Protein AF-A0A651DY68-F1 (afdb_monomer_lite)

Structure (mmCIF, N/CA/C/O backbone):
data_AF-A0A651DY68-F1
#
_entry.id   AF-A0A651DY68-F1
#
loop_
_atom_site.group_PDB
_atom_site.id
_atom_site.type_symbol
_atom_site.label_atom_id
_atom_site.label_alt_id
_atom_site.label_comp_id
_atom_site.label_asym_id
_atom_site.label_entity_id
_atom_site.label_seq_id
_atom_site.pdbx_PDB_ins_code
_atom_site.Cartn_x
_atom_site.Cartn_y
_atom_site.Cartn_z
_atom_site.occupancy
_atom_site.B_iso_or_equiv
_atom_site.auth_seq_id
_atom_site.auth_comp_id
_atom_site.auth_asym_id
_atom_site.auth_atom_id
_atom_site.pdbx_PDB_model_num
ATOM 1 N N . MET A 1 1 ? 13.879 5.489 -6.471 1.00 72.38 1 MET A N 1
ATOM 2 C CA . MET A 1 1 ? 12.631 4.709 -6.618 1.00 72.38 1 MET A CA 1
ATOM 3 C C . MET A 1 1 ? 11.559 5.314 -5.736 1.00 72.38 1 MET A C 1
ATOM 5 O O . MET A 1 1 ? 11.798 5.490 -4.547 1.00 72.38 1 MET A O 1
ATOM 9 N N . VAL A 1 2 ? 10.415 5.669 -6.312 1.00 84.56 2 VAL A N 1
ATOM 10 C CA . VAL A 1 2 ? 9.266 6.187 -5.555 1.00 84.56 2 VAL A CA 1
ATOM 11 C C . VAL A 1 2 ? 8.302 5.027 -5.347 1.00 84.56 2 VAL A C 1
ATOM 13 O O . VAL A 1 2 ? 8.051 4.270 -6.270 1.00 84.56 2 VAL A O 1
ATOM 16 N N . TRP A 1 3 ? 7.775 4.851 -4.146 1.00 90.50 3 TRP A N 1
ATOM 17 C CA . TRP A 1 3 ? 6.798 3.817 -3.821 1.00 90.50 3 TRP A CA 1
ATOM 18 C C . TRP A 1 3 ? 5.407 4.423 -3.793 1.00 90.50 3 TRP A C 1
ATOM 20 O O . TRP A 1 3 ? 5.209 5.469 -3.187 1.00 90.50 3 TRP A O 1
ATOM 30 N N . GLN A 1 4 ? 4.431 3.784 -4.422 1.00 91.19 4 GLN A N 1
ATOM 31 C CA . GLN A 1 4 ? 3.063 4.287 -4.456 1.00 91.19 4 GLN A CA 1
ATOM 32 C C . GLN A 1 4 ? 2.088 3.283 -3.869 1.00 91.19 4 GLN A C 1
ATOM 34 O O . GLN A 1 4 ? 2.136 2.099 -4.204 1.00 91.19 4 GLN A O 1
ATOM 39 N N . ILE A 1 5 ? 1.176 3.788 -3.042 1.00 90.81 5 ILE A N 1
ATOM 40 C CA . ILE A 1 5 ? -0.043 3.082 -2.669 1.00 90.81 5 ILE A CA 1
ATOM 41 C C . ILE A 1 5 ? -1.079 3.371 -3.744 1.00 90.81 5 ILE A C 1
ATOM 43 O O . ILE A 1 5 ? -1.388 4.534 -4.027 1.00 90.81 5 ILE A O 1
ATOM 47 N N . ARG A 1 6 ? -1.628 2.313 -4.327 1.00 90.31 6 ARG A N 1
ATOM 48 C CA . ARG A 1 6 ? -2.696 2.385 -5.316 1.00 90.31 6 ARG A CA 1
ATOM 49 C C . ARG A 1 6 ? -3.887 1.593 -4.821 1.00 90.31 6 ARG A C 1
ATOM 51 O O . ARG A 1 6 ? -3.716 0.540 -4.218 1.00 90.31 6 ARG A O 1
ATOM 58 N N . VAL A 1 7 ? -5.081 2.094 -5.084 1.00 88.69 7 VAL A N 1
ATOM 59 C CA . VAL A 1 7 ? -6.310 1.329 -4.912 1.00 88.69 7 VAL A CA 1
ATOM 60 C C . VAL A 1 7 ? -6.709 0.749 -6.257 1.00 88.69 7 VAL A C 1
ATOM 62 O O . VAL A 1 7 ? -6.760 1.470 -7.254 1.00 88.69 7 VAL A O 1
ATOM 65 N N . GLN A 1 8 ? -6.949 -0.555 -6.283 1.00 87.19 8 GLN A N 1
ATOM 66 C CA . GLN A 1 8 ? -7.504 -1.263 -7.419 1.00 87.19 8 GLN A CA 1
ATOM 67 C C . GLN A 1 8 ? -9.009 -1.404 -7.203 1.00 87.19 8 GLN A C 1
ATOM 69 O O . GLN A 1 8 ? -9.478 -2.017 -6.241 1.00 87.19 8 GLN A O 1
ATOM 74 N N . TYR A 1 9 ? -9.762 -0.793 -8.103 1.00 84.88 9 TYR A N 1
ATOM 75 C CA . TYR A 1 9 ? -11.210 -0.879 -8.134 1.00 84.88 9 TYR A CA 1
ATOM 76 C C . TYR A 1 9 ? -11.645 -2.133 -8.902 1.00 84.88 9 TYR A C 1
ATOM 78 O O . TYR A 1 9 ? -10.949 -2.607 -9.800 1.00 84.88 9 TYR A O 1
ATOM 86 N N . ALA A 1 10 ? -12.840 -2.645 -8.598 1.00 79.94 10 ALA A N 1
ATOM 87 C CA . ALA A 1 10 ? -13.402 -3.836 -9.247 1.00 79.94 10 ALA A CA 1
ATOM 88 C C . ALA A 1 10 ? -13.594 -3.686 -10.771 1.00 79.94 10 ALA A C 1
ATOM 90 O O . ALA A 1 10 ? -13.701 -4.675 -11.485 1.00 79.94 10 ALA A O 1
ATOM 91 N N . ASN A 1 11 ? -13.608 -2.452 -11.278 1.00 84.00 11 ASN A N 1
ATOM 92 C CA . ASN A 1 11 ? -13.662 -2.145 -12.709 1.00 84.00 11 ASN A CA 1
ATOM 93 C C . ASN A 1 11 ? -12.293 -2.265 -13.415 1.00 84.00 11 ASN A C 1
ATOM 95 O O . ASN A 1 11 ? -12.177 -1.879 -14.575 1.00 84.00 11 ASN A O 1
ATOM 99 N N . GLY A 1 12 ? -11.257 -2.748 -12.720 1.00 80.31 12 GLY A N 1
ATOM 100 C CA . GLY A 1 12 ? -9.899 -2.881 -13.248 1.00 80.31 12 GLY A CA 1
ATOM 101 C C . GLY A 1 12 ? -9.099 -1.576 -13.264 1.00 80.31 12 GLY A C 1
ATOM 102 O O . GLY A 1 12 ? -7.957 -1.574 -13.715 1.00 80.31 12 GLY A O 1
ATOM 103 N N . ASN A 1 13 ? -9.661 -0.470 -12.770 1.00 85.19 13 ASN A N 1
ATOM 104 C CA . ASN A 1 13 ? -8.961 0.805 -12.693 1.00 85.19 13 ASN A CA 1
ATOM 105 C C . ASN A 1 13 ? -8.079 0.860 -11.438 1.00 85.19 13 ASN A C 1
ATOM 107 O O . ASN A 1 13 ? -8.477 0.418 -10.358 1.00 85.19 13 ASN A O 1
ATOM 111 N N . GLU A 1 14 ? -6.889 1.435 -11.576 1.00 88.75 14 GLU A N 1
ATOM 112 C CA . GLU A 1 14 ? -5.954 1.668 -10.481 1.00 88.75 14 GLU A CA 1
ATOM 113 C C . GLU A 1 14 ? -5.809 3.174 -10.255 1.00 88.75 14 GLU A C 1
ATOM 115 O O . GLU A 1 14 ? -5.462 3.921 -11.170 1.00 88.75 14 GLU A O 1
ATOM 120 N N . ARG A 1 15 ? -6.001 3.633 -9.017 1.00 88.75 15 ARG A N 1
ATOM 121 C CA . ARG A 1 15 ? -5.764 5.035 -8.651 1.00 88.75 15 ARG A CA 1
ATOM 122 C C . ARG A 1 15 ? -4.674 5.149 -7.605 1.00 88.75 15 ARG A C 1
ATOM 124 O O . ARG A 1 15 ? -4.726 4.492 -6.571 1.00 88.75 15 ARG A O 1
ATOM 131 N N . VAL A 1 16 ? -3.709 6.032 -7.850 1.00 90.12 16 VAL A N 1
ATOM 132 C CA . VAL A 1 16 ? -2.691 6.388 -6.857 1.00 90.12 16 VAL A CA 1
ATOM 133 C C . VAL A 1 16 ? -3.350 7.187 -5.738 1.00 90.12 16 VAL A C 1
ATOM 135 O O . VAL A 1 16 ? -3.977 8.214 -5.997 1.00 90.12 16 VAL A O 1
ATOM 138 N N . ILE A 1 17 ? -3.194 6.714 -4.503 1.00 89.12 17 ILE A N 1
ATOM 139 C CA . ILE A 1 17 ? -3.636 7.434 -3.305 1.00 89.12 17 ILE A CA 1
ATOM 140 C C . ILE A 1 17 ? -2.481 8.265 -2.763 1.00 89.12 17 ILE A C 1
ATOM 142 O O . ILE A 1 17 ? -2.602 9.480 -2.646 1.00 89.12 17 ILE A O 1
ATOM 146 N N . TRP A 1 18 ? -1.339 7.623 -2.500 1.00 88.62 18 TRP A N 1
ATOM 147 C CA . TRP A 1 18 ? -0.165 8.273 -1.921 1.00 88.62 18 TRP A CA 1
ATOM 148 C C . TRP A 1 18 ? 1.138 7.801 -2.554 1.00 88.62 18 TRP A C 1
ATOM 150 O O . TRP A 1 18 ? 1.255 6.668 -3.022 1.00 88.62 18 TRP A O 1
ATOM 160 N N . SER A 1 19 ? 2.129 8.692 -2.534 1.00 90.19 19 SER A N 1
ATOM 161 C CA . SER A 1 19 ? 3.491 8.440 -3.002 1.00 90.19 19 SER A CA 1
ATOM 162 C C . SER A 1 19 ? 4.479 8.654 -1.859 1.00 90.19 19 SER A C 1
ATOM 164 O O . SER A 1 19 ? 4.406 9.64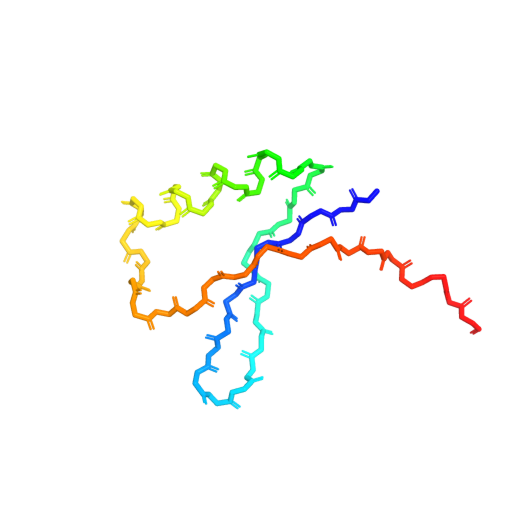2 -1.135 1.00 90.19 19 SER A O 1
ATOM 166 N N . PHE A 1 20 ? 5.428 7.741 -1.726 1.00 89.06 20 PHE A N 1
ATOM 167 C CA . PHE A 1 20 ? 6.422 7.677 -0.668 1.00 89.06 20 PHE A CA 1
ATOM 168 C C . PHE A 1 20 ? 7.808 7.500 -1.270 1.00 89.06 20 PHE A C 1
ATOM 170 O O . PHE A 1 20 ? 7.977 6.926 -2.342 1.00 89.06 20 PHE A O 1
ATOM 177 N N . ARG A 1 21 ? 8.834 7.951 -0.554 1.00 86.56 21 ARG A N 1
ATOM 178 C CA . ARG A 1 21 ? 10.228 7.758 -0.978 1.00 86.56 21 ARG A CA 1
ATOM 179 C C . ARG A 1 21 ? 10.770 6.370 -0.614 1.00 86.56 21 ARG A C 1
ATOM 181 O O . ARG A 1 21 ? 11.748 5.930 -1.205 1.00 86.56 21 ARG A O 1
ATOM 188 N N . ASN A 1 22 ? 10.116 5.660 0.309 1.00 88.94 22 ASN A N 1
ATOM 189 C CA . ASN A 1 22 ? 10.590 4.397 0.873 1.00 88.94 22 ASN A CA 1
ATOM 190 C C . ASN A 1 22 ? 9.442 3.383 1.006 1.00 88.94 22 ASN A C 1
ATOM 192 O O . ASN A 1 22 ? 8.306 3.754 1.312 1.00 88.94 22 ASN A O 1
ATOM 196 N N . ARG A 1 23 ? 9.760 2.092 0.829 1.00 88.75 23 ARG A N 1
ATOM 197 C CA . ARG A 1 23 ? 8.797 0.980 0.918 1.00 88.75 23 ARG A CA 1
ATOM 198 C C . ARG A 1 23 ? 8.122 0.898 2.284 1.00 88.75 23 ARG A C 1
ATOM 200 O O . ARG A 1 23 ? 6.913 0.721 2.357 1.00 88.75 23 ARG A O 1
ATOM 207 N N . GLU A 1 24 ? 8.892 1.037 3.358 1.00 90.62 24 GLU A N 1
ATOM 208 C CA . GLU A 1 24 ? 8.379 0.934 4.729 1.00 90.62 24 GLU A CA 1
ATOM 209 C C . GLU A 1 24 ? 7.339 2.012 5.037 1.00 90.62 24 GLU A C 1
ATOM 211 O O . GLU A 1 24 ? 6.308 1.723 5.638 1.00 90.62 24 GLU A O 1
ATOM 216 N N . SER A 1 25 ? 7.561 3.243 4.569 1.00 91.00 25 SER A N 1
ATOM 217 C CA . SER A 1 25 ? 6.587 4.328 4.705 1.00 91.00 25 SER A CA 1
ATOM 218 C C . SER A 1 25 ? 5.307 4.042 3.924 1.00 91.00 25 SER A C 1
ATOM 220 O O . SER A 1 25 ? 4.226 4.325 4.426 1.00 91.00 25 SER A O 1
ATOM 222 N N . ALA A 1 26 ? 5.411 3.437 2.736 1.00 90.00 26 ALA A N 1
ATOM 223 C CA . ALA A 1 26 ? 4.239 3.023 1.967 1.00 90.00 26 ALA A CA 1
ATOM 224 C C . ALA A 1 26 ? 3.447 1.912 2.675 1.00 90.00 26 ALA A C 1
ATOM 226 O O . ALA A 1 26 ? 2.223 1.959 2.699 1.00 90.00 26 ALA A O 1
ATOM 227 N N . LEU A 1 27 ? 4.123 0.948 3.308 1.00 88.94 27 LEU A N 1
ATOM 228 C CA . LEU A 1 27 ? 3.460 -0.099 4.095 1.00 88.94 27 LEU A CA 1
ATOM 229 C C . LEU A 1 27 ? 2.775 0.471 5.345 1.00 88.94 27 LEU A C 1
ATOM 231 O O . LEU A 1 27 ? 1.615 0.162 5.593 1.00 88.94 27 LEU A O 1
ATOM 235 N N . LYS A 1 28 ? 3.441 1.363 6.087 1.00 90.62 28 LYS A N 1
ATOM 236 C CA . LYS A 1 28 ? 2.813 2.084 7.211 1.00 90.62 28 LYS A CA 1
ATOM 237 C C . LYS A 1 28 ? 1.651 2.971 6.752 1.00 90.62 28 LYS A C 1
ATOM 239 O O . LYS A 1 28 ? 0.676 3.134 7.474 1.00 90.62 28 LYS A O 1
ATOM 244 N N . GLY A 1 29 ? 1.737 3.525 5.544 1.00 88.44 29 GLY A N 1
ATOM 245 C CA . GLY A 1 29 ? 0.665 4.306 4.937 1.00 88.44 29 GLY A CA 1
ATOM 246 C C . GLY A 1 29 ? -0.596 3.484 4.659 1.00 88.44 29 GLY A C 1
ATOM 247 O O . GLY A 1 29 ? -1.684 4.024 4.810 1.00 88.44 29 GLY A O 1
ATOM 248 N N . ILE A 1 30 ? -0.469 2.195 4.311 1.00 86.19 30 ILE A N 1
ATOM 249 C CA . ILE A 1 30 ? -1.611 1.271 4.154 1.00 86.19 30 ILE A CA 1
ATOM 250 C C . ILE A 1 30 ? -2.338 1.092 5.491 1.00 86.19 30 ILE A C 1
ATOM 252 O O . ILE A 1 30 ? -3.561 1.179 5.546 1.00 86.19 30 ILE A O 1
ATOM 256 N N . ASP A 1 31 ? -1.583 0.878 6.567 1.00 86.50 31 ASP A N 1
ATOM 257 C CA . ASP A 1 31 ? -2.132 0.718 7.917 1.00 86.50 31 ASP A CA 1
ATOM 258 C C . ASP A 1 31 ? -2.888 1.981 8.369 1.00 86.50 31 ASP A C 1
ATOM 260 O O . ASP A 1 31 ? -4.041 1.919 8.800 1.00 86.50 31 ASP A O 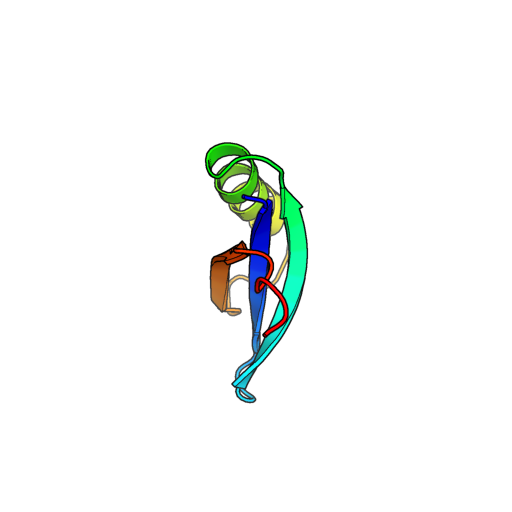1
ATOM 264 N N . ALA A 1 32 ? -2.295 3.155 8.129 1.00 87.19 32 ALA A N 1
ATOM 265 C CA . ALA A 1 32 ? -2.948 4.439 8.364 1.00 87.19 32 ALA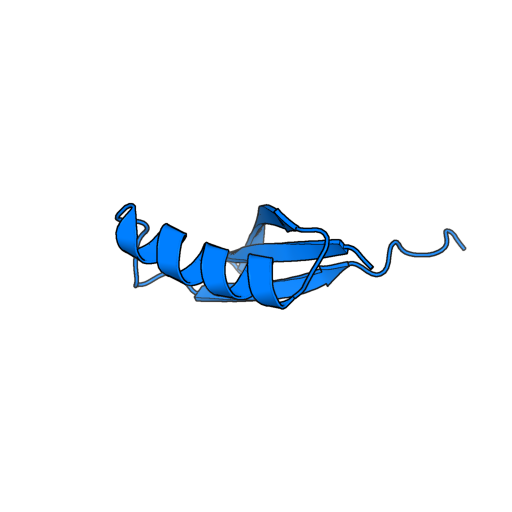 A CA 1
ATOM 266 C C . ALA A 1 32 ? -4.213 4.631 7.505 1.00 87.19 32 ALA A C 1
ATOM 268 O O . ALA A 1 32 ? -5.194 5.195 7.983 1.00 87.19 32 ALA A O 1
ATOM 269 N N . LEU A 1 33 ? -4.211 4.145 6.259 1.00 86.50 33 LEU A N 1
ATOM 270 C CA . LEU A 1 33 ? -5.373 4.155 5.366 1.00 86.50 33 LEU A CA 1
ATOM 271 C C . LEU A 1 33 ? -6.536 3.363 5.976 1.00 86.50 33 LEU A C 1
ATOM 273 O O . LEU A 1 33 ? -7.645 3.889 6.075 1.00 86.50 33 LEU A O 1
ATOM 277 N N . TYR A 1 34 ? -6.274 2.145 6.457 1.00 82.44 34 TYR A N 1
ATOM 278 C CA . TYR A 1 34 ? -7.286 1.344 7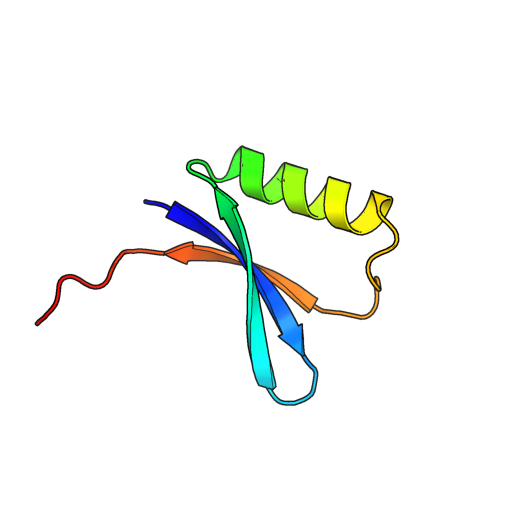.148 1.00 82.44 34 TYR A CA 1
ATOM 279 C C . TYR A 1 34 ? -7.790 2.023 8.428 1.00 82.44 34 TYR A C 1
ATOM 281 O O . TYR A 1 34 ? -8.992 2.022 8.685 1.00 82.44 34 TYR A O 1
ATOM 289 N N . SER A 1 35 ? -6.901 2.663 9.191 1.00 83.44 35 SER A N 1
ATOM 290 C CA . SER A 1 35 ? -7.264 3.402 10.408 1.00 83.44 35 SER A CA 1
ATOM 291 C C . SER A 1 35 ? -8.132 4.642 10.129 1.00 83.44 35 SER A C 1
ATOM 293 O O . SER A 1 35 ? -9.022 4.972 10.910 1.00 83.44 35 SER A O 1
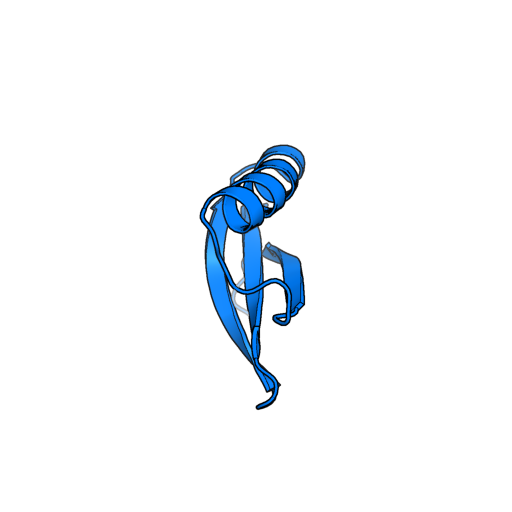ATOM 295 N N . GLN A 1 36 ? -7.952 5.297 8.976 1.00 82.75 36 GLN A N 1
ATOM 296 C CA . GLN A 1 36 ? -8.767 6.445 8.548 1.00 82.75 36 GLN A CA 1
ATOM 297 C C . GLN A 1 36 ? -10.179 6.071 8.063 1.00 82.75 36 GLN A C 1
ATOM 299 O O . GLN A 1 36 ? -10.942 6.957 7.677 1.00 82.75 36 GLN A O 1
ATOM 304 N N . GLY A 1 37 ? -10.549 4.787 8.073 1.00 77.81 37 GLY A N 1
ATOM 305 C CA . GLY A 1 37 ? -11.873 4.334 7.643 1.00 77.81 37 GLY A CA 1
ATOM 306 C C . GLY A 1 37 ? -12.007 4.176 6.130 1.00 77.81 37 GLY A C 1
ATOM 307 O O . GLY A 1 37 ? -13.125 4.155 5.610 1.00 77.81 37 GLY A O 1
ATOM 308 N N . TYR A 1 38 ? -10.891 4.050 5.404 1.00 75.62 38 TYR A N 1
ATOM 309 C CA . TYR A 1 38 ? -10.966 3.639 4.008 1.00 75.62 38 TYR A CA 1
ATOM 310 C C . TYR A 1 38 ? -11.549 2.220 3.888 1.00 75.62 38 TYR A C 1
ATOM 312 O O . TYR A 1 38 ? -11.297 1.359 4.736 1.00 75.62 38 TYR A O 1
ATOM 320 N N . PRO A 1 39 ? -12.340 1.959 2.835 1.00 77.75 39 PRO A N 1
ATOM 321 C CA . PRO A 1 39 ? -13.062 0.706 2.677 1.00 77.75 39 PRO A CA 1
ATOM 322 C C . PRO A 1 39 ? -12.126 -0.506 2.605 1.00 77.75 39 PRO A C 1
ATOM 324 O O . PRO A 1 39 ? -11.444 -0.724 1.607 1.00 77.75 39 PRO A O 1
ATOM 327 N N . MET A 1 40 ? -12.186 -1.367 3.626 1.00 76.31 40 MET A N 1
ATOM 328 C CA . MET A 1 40 ? -11.434 -2.632 3.674 1.00 76.31 40 MET A CA 1
ATOM 329 C C . MET A 1 40 ? -11.734 -3.592 2.518 1.00 76.31 40 MET A C 1
ATOM 331 O O . MET A 1 40 ? -10.936 -4.476 2.232 1.00 76.31 40 MET A O 1
ATOM 335 N N . HIS A 1 41 ? -12.876 -3.431 1.849 1.00 78.62 41 HIS A N 1
ATOM 336 C CA . HIS A 1 41 ? -13.254 -4.258 0.705 1.00 78.62 41 HIS A CA 1
ATOM 337 C C . HIS A 1 41 ? -12.532 -3.867 -0.595 1.00 78.62 41 HIS A C 1
A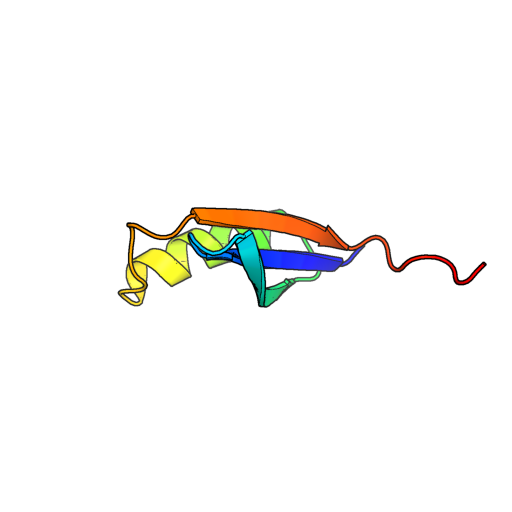TOM 339 O O . HIS A 1 41 ? -12.738 -4.515 -1.620 1.00 78.62 41 HIS A O 1
ATOM 345 N N . MET A 1 42 ? -11.724 -2.802 -0.591 1.00 79.94 42 MET A N 1
ATOM 346 C CA . MET A 1 42 ? -10.919 -2.410 -1.745 1.00 79.94 42 MET A CA 1
ATOM 347 C C . MET A 1 42 ? -9.525 -3.040 -1.695 1.00 79.94 42 MET A C 1
ATOM 349 O O . MET A 1 42 ? -8.914 -3.172 -0.637 1.00 79.94 42 MET A O 1
ATOM 353 N N . ALA A 1 43 ? -8.994 -3.395 -2.864 1.00 85.00 43 ALA A N 1
ATOM 354 C CA . ALA A 1 43 ? -7.655 -3.954 -2.975 1.00 85.00 43 ALA A CA 1
ATOM 355 C C . ALA A 1 43 ? -6.614 -2.826 -3.020 1.00 85.00 43 ALA A C 1
ATOM 357 O O . ALA A 1 43 ? -6.473 -2.135 -4.030 1.00 85.00 43 ALA A O 1
ATOM 358 N N . TYR A 1 44 ? -5.867 -2.633 -1.932 1.00 86.12 44 TYR A N 1
ATOM 359 C CA . TYR A 1 44 ? -4.741 -1.697 -1.895 1.00 86.12 44 TYR A CA 1
ATOM 360 C C . TYR A 1 44 ? -3.436 -2.408 -2.248 1.00 86.12 44 TYR A C 1
ATOM 362 O O . TYR A 1 44 ? -3.075 -3.414 -1.639 1.00 86.12 44 TYR A O 1
ATOM 370 N N . VAL A 1 45 ? -2.700 -1.866 -3.214 1.00 87.56 45 VAL A N 1
ATOM 371 C CA . VAL A 1 45 ? -1.431 -2.419 -3.692 1.00 87.56 45 VAL A CA 1
ATOM 372 C C . VAL A 1 45 ? -0.310 -1.398 -3.552 1.00 87.56 45 VAL A C 1
ATOM 374 O O . VAL A 1 45 ? -0.464 -0.220 -3.873 1.00 87.56 45 VAL A O 1
ATOM 377 N N . VAL A 1 46 ? 0.848 -1.861 -3.083 1.00 88.62 46 VAL A N 1
ATOM 378 C CA . VAL A 1 46 ? 2.069 -1.057 -2.986 1.00 88.62 46 VAL A CA 1
ATOM 379 C C . VAL A 1 46 ? 2.987 -1.441 -4.137 1.00 88.62 46 VAL A C 1
ATOM 381 O O . VAL A 1 46 ? 3.465 -2.574 -4.192 1.00 88.62 46 VAL A O 1
ATOM 384 N N . ARG A 1 47 ? 3.240 -0.510 -5.061 1.00 88.19 47 ARG A N 1
ATOM 385 C CA . ARG A 1 47 ? 4.126 -0.739 -6.213 1.00 88.19 47 ARG A CA 1
ATOM 386 C C . ARG A 1 47 ? 5.264 0.282 -6.248 1.00 88.19 47 ARG A C 1
ATOM 388 O O . ARG A 1 47 ? 5.014 1.468 -6.013 1.00 88.19 47 ARG A O 1
ATOM 395 N N . PRO A 1 48 ? 6.504 -0.141 -6.546 1.00 89.00 48 PRO A N 1
ATOM 396 C CA . PRO A 1 48 ? 7.551 0.796 -6.904 1.00 89.00 48 PRO A CA 1
ATOM 397 C C . PRO A 1 48 ? 7.216 1.396 -8.272 1.00 89.00 48 PRO A C 1
ATOM 399 O O . PRO A 1 48 ? 6.901 0.689 -9.226 1.00 89.00 48 PRO A O 1
ATOM 402 N N . VAL A 1 49 ? 7.270 2.715 -8.357 1.00 85.00 49 VAL A N 1
ATOM 403 C CA . VAL A 1 49 ? 7.379 3.439 -9.613 1.00 85.00 49 VAL A CA 1
ATOM 404 C C . VAL A 1 49 ? 8.859 3.533 -9.906 1.00 85.00 49 VAL A C 1
ATOM 406 O O . VAL A 1 49 ? 9.590 4.348 -9.328 1.00 85.00 49 VAL A O 1
ATOM 409 N N . ASP A 1 50 ? 9.295 2.646 -10.784 1.00 69.25 50 ASP A N 1
ATOM 410 C CA . ASP A 1 50 ? 10.412 2.976 -11.640 1.00 69.25 50 ASP A CA 1
ATOM 411 C C . ASP A 1 50 ? 9.868 4.038 -12.594 1.00 69.25 50 ASP A C 1
ATOM 413 O O . ASP A 1 50 ? 8.890 3.791 -13.302 1.00 69.25 50 ASP A O 1
ATOM 417 N N . ALA A 1 51 ? 10.362 5.274 -12.494 1.00 57.31 51 ALA A N 1
ATOM 418 C CA . ALA A 1 51 ? 10.028 6.261 -13.509 1.00 57.31 51 ALA A CA 1
ATOM 419 C C . ALA A 1 51 ? 10.476 5.634 -14.830 1.00 57.31 51 ALA A C 1
ATOM 421 O O . ALA A 1 51 ? 11.663 5.318 -14.919 1.00 57.31 51 ALA A O 1
ATOM 422 N N . PRO A 1 52 ? 9.580 5.383 -15.805 1.00 51.19 52 PRO A N 1
ATOM 423 C CA . PRO A 1 52 ? 10.034 4.860 -17.072 1.00 51.19 52 PRO A CA 1
ATOM 424 C C . PRO A 1 52 ? 11.026 5.883 -17.600 1.00 51.19 52 PRO A C 1
ATOM 426 O O . PRO A 1 52 ? 10.689 7.048 -17.821 1.00 51.19 52 PRO A O 1
ATOM 429 N N . MET A 1 53 ? 12.276 5.449 -17.709 1.00 48.88 53 MET A N 1
ATOM 430 C CA . MET A 1 53 ? 13.237 6.060 -18.598 1.00 48.88 53 MET A CA 1
ATOM 431 C C . MET A 1 53 ? 12.510 6.160 -19.938 1.00 48.88 53 MET A C 1
ATOM 433 O O . MET A 1 53 ? 12.151 5.140 -20.524 1.00 48.88 53 MET A O 1
ATOM 437 N N . ALA A 1 54 ? 12.142 7.388 -20.306 1.00 47.81 54 ALA A N 1
ATOM 438 C CA . ALA A 1 54 ? 11.515 7.683 -21.579 1.00 47.81 54 ALA A CA 1
ATOM 439 C C . ALA A 1 54 ? 12.396 7.060 -22.668 1.00 47.81 54 ALA A C 1
ATOM 441 O O . ALA A 1 54 ? 13.596 7.338 -22.712 1.00 47.81 54 ALA A O 1
ATOM 442 N N . ALA A 1 55 ? 11.806 6.149 -23.440 1.00 42.62 55 ALA A N 1
ATOM 443 C CA . ALA A 1 55 ? 12.412 5.579 -24.634 1.00 42.62 55 ALA A CA 1
ATOM 444 C C . ALA A 1 55 ? 12.317 6.578 -25.791 1.00 42.62 55 ALA A C 1
ATOM 446 O O . ALA A 1 55 ? 11.296 7.306 -25.843 1.00 42.62 55 ALA A O 1
#

Secondary structure (DSSP, 8-state):
-EEEEEEEPTTS-EEEEEEESSHHHHHHHHHHHHHTT--TTSEEEEEEE------

Sequence (55 aa):
MVWQIRVQYANGNERVIWSFRNRESALKGIDALYSQGYPMHMAYVVRPVDAPMAA

pLDDT: mean 82.29, std 11.53, range [42.62, 91.19]

Foldseek 3Di:
DKKFKWWQDPVRDIDTDDIHPDPVVRVVVVVVCVVVVNDPPIDIDIDDDPPPPDD

Radius of gyration: 11.94 Å; chains: 1; bounding box: 27×13×35 Å